Protein AF-A0A6B2XLE0-F1 (afdb_monomer)

pLDDT: mean 71.63, std 12.12, range [44.12, 91.0]

Solvent-accessible surface area (backbone atoms only — not comparable to full-atom values): 9356 Å² total; per-residue (Å²): 144,78,84,75,89,72,78,78,78,70,78,70,66,82,62,45,72,59,26,58,51,50,51,54,60,56,53,63,67,34,53,68,71,58,36,77,74,43,44,69,59,54,51,49,55,56,57,75,70,50,60,85,77,47,60,65,81,52,73,66,58,53,54,50,53,50,51,53,26,51,54,49,53,71,42,48,86,28,36,92,43,77,68,42,28,53,50,41,51,52,48,48,68,46,51,56,52,51,54,49,50,56,53,48,51,52,53,52,52,51,52,51,49,53,51,36,72,74,53,38,97,87,48,86,75,60,64,68,81,77,36,76,59,53,62,57,51,52,53,48,52,48,51,54,50,49,52,52,51,51,52,51,52,55,56,62,76,76,107

Foldseek 3Di:
DDDDPDPDPPPPDQDDPQALVQLVVLLVLADPLQCVVCVVVVSVVVVVPDDRPDNYDDPVRSVVSNVVRVVRVVQVVCHSDPVSVVVSVVVCLVVVVVVVVVVVVVVLVVQVVVVCVVQDPPDDDDSCVSDVCPVVVVVVVVVSVVVVVVVVVVVVVVD

Radius of gyration: 30.47 Å; Cα contacts (8 Å, |Δi|>4): 72; chains: 1; bounding box: 76×44×98 Å

Secondary structure (DSSP, 8-state):
-------------SS-HHHHHHHHHHHTTS-HHHHHHHHHHHHHHHHHTSPTT--S--HHHHHHHHHHHHHHHHHGGG-SSHHHHHHHHHHHHHHHHHHHHHHHHHHHHHHHHHHHHHH-TT----HHHH-TTHHHHHHHHHHHHHHHHHHHHHHHH--

Sequence (159 aa):
MTAADAPTSVAQPPVPPVLVRDYRRLLRLFPYTYRRAHEAEMLGHLLDGAQLGQSRPTRAERTDLVRAAAREWLLAPLGSTPRQRRAATGLLFVLLPAVLVVMAARVVAFAAAIVRAMLGPEGSAPLVATVPTALMWALWLAAVALTLVGARRVGLVVA

Structure (mmCIF, N/CA/C/O backbone):
data_AF-A0A6B2XLE0-F1
#
_entry.id   AF-A0A6B2XLE0-F1
#
loop_
_atom_site.group_PDB
_atom_site.id
_atom_site.type_symbol
_atom_site.label_atom_id
_atom_site.label_alt_id
_atom_site.label_comp_id
_atom_site.label_asym_id
_atom_site.label_entity_id
_atom_site.label_seq_id
_atom_site.pdbx_PDB_ins_code
_atom_site.Cartn_x
_atom_site.Cartn_y
_atom_site.Cartn_z
_atom_site.occupancy
_atom_site.B_iso_or_equiv
_atom_site.auth_seq_id
_atom_site.auth_comp_id
_atom_site.auth_asym_id
_atom_site.auth_atom_id
_atom_site.pdbx_PDB_model_num
ATOM 1 N N . MET A 1 1 ? -45.273 -1.461 59.059 1.00 45.69 1 MET A N 1
ATOM 2 C CA . MET A 1 1 ? -43.810 -1.604 58.908 1.00 45.69 1 MET A CA 1
ATOM 3 C C . MET A 1 1 ? -43.572 -2.906 58.157 1.00 45.69 1 MET A C 1
ATOM 5 O O . MET A 1 1 ? -43.413 -3.947 58.774 1.00 45.69 1 MET A O 1
ATOM 9 N N . THR A 1 2 ? -43.726 -2.876 56.834 1.00 50.94 2 THR A N 1
ATOM 10 C CA . THR A 1 2 ? -43.663 -4.058 55.961 1.00 50.94 2 THR A CA 1
ATOM 11 C C . THR A 1 2 ? -42.407 -3.983 55.114 1.00 50.94 2 THR A C 1
ATOM 13 O O . THR A 1 2 ? -42.039 -2.921 54.615 1.00 50.94 2 THR A O 1
ATOM 16 N N . ALA A 1 3 ? -41.717 -5.116 55.076 1.00 51.34 3 ALA A N 1
ATOM 17 C CA . ALA A 1 3 ? -40.360 -5.271 54.608 1.00 51.34 3 ALA A CA 1
ATOM 18 C C . ALA A 1 3 ? -40.196 -4.896 53.130 1.00 51.34 3 ALA A C 1
ATOM 20 O O . ALA A 1 3 ? -40.901 -5.409 52.269 1.00 51.34 3 ALA A O 1
ATOM 21 N N . ALA A 1 4 ? -39.223 -4.012 52.912 1.00 53.81 4 ALA A N 1
ATOM 22 C CA . ALA A 1 4 ? -38.224 -4.058 51.855 1.00 53.81 4 ALA A CA 1
ATOM 23 C C . ALA A 1 4 ? -38.693 -4.587 50.493 1.00 53.81 4 ALA A C 1
ATOM 25 O O . ALA A 1 4 ? -38.566 -5.767 50.170 1.00 53.81 4 ALA A O 1
ATOM 26 N N . ASP A 1 5 ? -39.119 -3.635 49.673 1.00 53.50 5 ASP A N 1
ATOM 27 C CA . ASP A 1 5 ? -38.990 -3.667 48.223 1.00 53.50 5 ASP A CA 1
ATOM 28 C C . ASP A 1 5 ? -37.503 -3.912 47.886 1.00 53.50 5 ASP A C 1
ATOM 30 O O . ASP A 1 5 ? -36.663 -3.012 47.968 1.00 53.50 5 ASP A O 1
ATOM 34 N N . ALA A 1 6 ? -37.129 -5.173 47.659 1.00 61.00 6 ALA A N 1
ATOM 35 C CA . ALA A 1 6 ? -35.783 -5.534 47.241 1.00 61.00 6 ALA A CA 1
ATOM 36 C C . ALA A 1 6 ? -35.645 -5.146 45.763 1.00 61.00 6 ALA A C 1
ATOM 38 O O . ALA A 1 6 ? -36.348 -5.727 44.932 1.00 61.00 6 ALA A O 1
ATOM 39 N N . PRO A 1 7 ? -34.768 -4.195 45.388 1.00 55.78 7 PRO A N 1
ATOM 40 C CA . PRO A 1 7 ? -34.578 -3.887 43.985 1.00 55.78 7 PRO A CA 1
ATOM 41 C C . PRO A 1 7 ? -34.021 -5.140 43.313 1.00 55.78 7 PRO A C 1
ATOM 43 O O . PRO A 1 7 ? -32.926 -5.604 43.639 1.00 55.78 7 PRO A O 1
ATOM 46 N N . THR A 1 8 ? -34.794 -5.704 42.386 1.00 54.75 8 THR A N 1
ATOM 47 C CA . THR A 1 8 ? -34.337 -6.724 41.446 1.00 54.75 8 THR A CA 1
ATOM 48 C C . THR A 1 8 ? -33.026 -6.237 40.849 1.00 54.75 8 THR A C 1
ATOM 50 O O . THR A 1 8 ? -33.018 -5.286 40.066 1.00 54.75 8 THR A O 1
ATOM 53 N N . SER A 1 9 ? -31.918 -6.853 41.266 1.00 53.28 9 SER A N 1
ATOM 54 C CA . SER A 1 9 ? -30.606 -6.677 40.658 1.00 53.28 9 SER A CA 1
ATOM 55 C C . SER A 1 9 ? -30.738 -7.140 39.215 1.00 53.28 9 SER A C 1
ATOM 57 O O . SER A 1 9 ? -30.645 -8.328 38.908 1.00 53.28 9 SER A O 1
ATOM 59 N N . VAL A 1 10 ? -31.089 -6.203 38.336 1.00 60.09 10 VAL A N 1
ATOM 60 C CA . VAL A 1 10 ? -31.093 -6.408 36.896 1.00 60.09 10 VAL A CA 1
ATOM 61 C C . VAL A 1 10 ? -29.639 -6.694 36.576 1.00 60.09 10 VAL A C 1
ATOM 63 O O . VAL A 1 10 ? -28.823 -5.773 36.617 1.00 60.09 10 VAL A O 1
ATOM 66 N N . ALA A 1 11 ? -29.304 -7.974 36.396 1.00 59.47 11 ALA A N 1
ATOM 67 C CA . ALA A 1 11 ? -27.951 -8.425 36.116 1.00 59.47 11 ALA A CA 1
ATOM 68 C C . ALA A 1 11 ? -27.395 -7.541 35.001 1.00 59.47 11 ALA A C 1
ATOM 70 O O . ALA A 1 11 ? -27.856 -7.614 33.858 1.00 59.47 11 ALA A O 1
ATOM 71 N N . GLN A 1 12 ? -26.491 -6.622 35.356 1.00 57.34 12 GLN A N 1
ATOM 72 C CA . GLN A 1 12 ? -25.933 -5.730 34.359 1.00 57.34 12 GLN A CA 1
ATOM 73 C C . GLN A 1 12 ? -25.227 -6.616 33.336 1.00 57.34 12 GLN A C 1
ATOM 75 O O . GLN A 1 12 ? -24.459 -7.498 33.736 1.00 57.34 12 GLN A O 1
ATOM 80 N N . PRO A 1 13 ? -25.505 -6.443 32.034 1.00 60.19 13 PRO A N 1
ATOM 81 C CA . PRO A 1 13 ? -24.794 -7.200 31.025 1.00 60.19 13 PRO A CA 1
ATOM 82 C C . PRO A 1 13 ? -23.287 -6.986 31.239 1.00 60.19 13 PRO A C 1
ATOM 84 O O . PRO A 1 13 ? -22.874 -5.851 31.492 1.00 60.19 13 PRO A O 1
ATOM 87 N N . PRO A 1 14 ? -22.463 -8.047 31.148 1.00 68.69 14 PRO A N 1
ATOM 88 C CA . PRO A 1 14 ? -21.036 -7.992 31.480 1.00 68.69 14 PRO A CA 1
ATOM 89 C C . PRO A 1 14 ? -20.268 -6.943 30.660 1.00 68.69 14 PRO A C 1
ATOM 91 O O . PRO A 1 14 ? -19.220 -6.470 31.091 1.00 68.69 14 PRO A O 1
ATOM 94 N N . VAL A 1 15 ? -20.821 -6.527 29.514 1.00 70.31 15 VAL A N 1
ATOM 95 C CA . VAL A 1 15 ? -20.312 -5.430 28.691 1.00 70.31 15 VAL A CA 1
ATOM 96 C C . VAL A 1 15 ? -21.421 -4.403 28.419 1.00 70.31 15 VAL A C 1
ATOM 98 O O . VAL A 1 15 ? -22.496 -4.773 27.933 1.00 70.31 15 VAL A O 1
ATOM 101 N N . PRO A 1 16 ? -21.170 -3.097 28.629 1.00 79.69 16 PRO A N 1
ATOM 102 C CA . PRO A 1 16 ? -22.120 -2.048 28.281 1.00 79.69 16 PRO A CA 1
ATOM 103 C C . PRO A 1 16 ? -22.420 -2.004 26.767 1.00 79.69 16 PRO A C 1
ATOM 105 O O . PRO A 1 16 ? -21.491 -1.966 25.954 1.00 79.69 16 PRO A O 1
ATOM 108 N N . PRO A 1 17 ? -23.694 -1.885 26.341 1.00 80.69 17 PRO A N 1
ATOM 109 C CA . PRO A 1 17 ? -24.065 -1.845 24.917 1.00 80.69 17 PRO A CA 1
ATOM 110 C C . PRO A 1 17 ? -23.477 -0.633 24.173 1.00 80.69 17 PRO A C 1
ATOM 112 O O . PRO A 1 17 ? -23.312 -0.651 22.950 1.00 80.69 17 PRO A O 1
ATOM 115 N N . VAL A 1 18 ? -23.134 0.423 24.914 1.00 84.75 18 VAL A N 1
ATOM 116 C CA . VAL A 1 18 ? -22.504 1.639 24.390 1.00 84.75 18 VAL A CA 1
ATOM 117 C C . VAL A 1 18 ? -21.081 1.357 23.892 1.00 84.75 18 VAL A C 1
ATOM 119 O O . VAL A 1 18 ? -20.712 1.829 22.818 1.00 84.75 18 VAL A O 1
ATOM 122 N N . LEU A 1 19 ? -20.323 0.514 24.603 1.00 86.81 19 LEU A N 1
ATOM 123 C CA . LEU A 1 19 ? -18.957 0.142 24.234 1.00 86.81 19 LEU A CA 1
ATOM 124 C C . LEU A 1 19 ? -18.936 -0.663 22.927 1.00 86.81 19 LEU A C 1
ATOM 126 O O . LEU A 1 19 ? -18.176 -0.352 22.011 1.00 86.81 19 LEU A O 1
ATOM 130 N N . VAL A 1 20 ? -19.842 -1.638 22.796 1.00 86.75 20 VAL A N 1
ATOM 131 C CA . VAL A 1 20 ? -20.008 -2.441 21.570 1.00 86.75 20 VAL A CA 1
ATOM 132 C C . VAL A 1 20 ? -20.319 -1.544 20.368 1.00 86.75 20 VAL A C 1
ATOM 134 O O . VAL A 1 20 ? -19.778 -1.736 19.276 1.00 86.75 20 VAL A O 1
ATOM 137 N N . ARG A 1 21 ? -21.188 -0.541 20.554 1.00 88.81 21 ARG A N 1
ATOM 138 C CA . ARG A 1 21 ? -21.539 0.420 19.500 1.00 88.81 21 ARG A CA 1
ATOM 139 C C . ARG A 1 21 ? -20.336 1.262 19.085 1.00 88.81 21 ARG A C 1
ATOM 141 O O . ARG A 1 21 ? -20.144 1.471 17.885 1.00 88.81 21 ARG A O 1
ATOM 148 N N . ASP A 1 22 ? -19.534 1.711 20.044 1.00 87.81 22 ASP A N 1
ATOM 149 C CA . ASP A 1 22 ? -18.326 2.491 19.783 1.00 87.81 22 ASP A CA 1
ATOM 150 C C . ASP A 1 22 ? -17.253 1.662 19.058 1.00 87.81 22 ASP A C 1
ATOM 152 O O . ASP A 1 22 ? -16.710 2.134 18.056 1.00 87.81 22 ASP A O 1
ATOM 156 N N . TYR A 1 23 ? -17.009 0.408 19.460 1.00 89.62 23 TYR A N 1
ATOM 157 C CA . TYR A 1 23 ? -16.101 -0.488 18.730 1.00 89.62 23 TYR A CA 1
ATOM 158 C C . TYR A 1 23 ? -16.591 -0.770 17.313 1.00 89.62 23 TYR A C 1
ATOM 160 O O . TYR A 1 23 ? -15.824 -0.623 16.364 1.00 89.62 23 TYR A O 1
ATOM 168 N N . ARG A 1 24 ? -17.883 -1.062 17.118 1.00 89.62 24 ARG A N 1
ATOM 169 C CA . ARG A 1 24 ? -18.459 -1.199 15.767 1.00 89.62 24 ARG A CA 1
ATOM 170 C C . ARG A 1 24 ? -18.287 0.072 14.940 1.00 89.62 24 ARG A C 1
ATOM 172 O O . ARG A 1 24 ? -18.032 -0.005 13.741 1.00 89.62 24 ARG A O 1
ATOM 179 N N . ARG A 1 25 ? -18.411 1.254 15.554 1.00 90.38 25 ARG A N 1
ATOM 180 C CA . ARG A 1 25 ? -18.186 2.535 14.870 1.00 90.38 25 ARG A CA 1
ATOM 181 C C . ARG A 1 25 ? -16.725 2.695 14.445 1.00 90.38 25 ARG A C 1
ATOM 183 O O . ARG A 1 25 ? -16.490 3.209 13.357 1.00 90.38 25 ARG A O 1
ATOM 190 N N . LEU A 1 26 ? -15.774 2.215 15.246 1.00 88.50 26 LEU A N 1
ATOM 191 C CA . LEU A 1 26 ? -14.351 2.189 14.895 1.00 88.50 26 LEU A CA 1
ATOM 192 C C . LEU A 1 26 ? -14.040 1.153 13.804 1.00 88.50 26 LEU A C 1
ATOM 194 O O . LEU A 1 26 ? -13.334 1.464 12.852 1.00 88.50 26 LEU A O 1
ATOM 198 N N . LEU A 1 27 ? -14.632 -0.041 13.854 1.00 90.62 27 LEU A N 1
ATOM 199 C CA . LEU A 1 27 ? -14.434 -1.077 12.831 1.00 90.62 27 LEU A CA 1
ATOM 200 C C . LEU A 1 27 ? -14.965 -0.666 11.446 1.00 90.62 27 LEU A C 1
ATOM 202 O O . LEU A 1 27 ? -14.511 -1.178 10.421 1.00 90.62 27 LEU A O 1
ATOM 206 N N . ARG A 1 28 ? -15.866 0.323 11.371 1.00 90.00 28 ARG A N 1
ATOM 207 C CA . ARG A 1 28 ? -16.284 0.928 10.092 1.00 90.00 28 ARG A CA 1
ATOM 208 C C . ARG A 1 28 ? -15.158 1.669 9.361 1.00 90.00 28 ARG A C 1
ATOM 210 O O . ARG A 1 28 ? -15.294 1.849 8.155 1.00 90.00 28 ARG A O 1
ATOM 217 N N . LEU A 1 29 ? -14.069 2.054 10.039 1.00 88.62 29 LEU A N 1
ATOM 218 C CA . LEU A 1 29 ? -12.882 2.638 9.394 1.00 88.62 29 LEU A CA 1
ATOM 219 C C . LEU A 1 29 ? -12.148 1.634 8.499 1.00 88.62 29 LEU A C 1
ATOM 221 O O . LEU A 1 29 ? -11.453 2.053 7.578 1.00 88.62 29 LEU A O 1
ATOM 225 N N . PHE A 1 30 ? -12.293 0.329 8.735 1.00 83.94 30 PHE A N 1
ATOM 226 C CA . PHE A 1 30 ? -11.631 -0.691 7.924 1.00 83.94 30 PHE A CA 1
ATOM 227 C C . PHE A 1 30 ? -12.274 -0.825 6.530 1.00 83.94 30 PHE A C 1
ATOM 229 O O . PHE A 1 30 ? -13.484 -0.601 6.382 1.00 83.94 30 PHE A O 1
ATOM 236 N N . PRO A 1 31 ? -11.507 -1.244 5.503 1.00 82.12 31 PRO A N 1
ATOM 237 C CA . PRO A 1 31 ? -12.043 -1.542 4.175 1.00 82.12 31 PRO A CA 1
ATOM 238 C C . PRO A 1 31 ? -13.198 -2.554 4.232 1.00 82.12 31 PRO A C 1
ATOM 240 O O . PRO A 1 31 ? -13.170 -3.494 5.028 1.00 82.12 31 PRO A O 1
ATOM 243 N N . TYR A 1 32 ? -14.208 -2.396 3.364 1.00 79.62 32 TYR A N 1
ATOM 244 C CA . TYR A 1 32 ? -15.421 -3.235 3.373 1.00 79.62 32 TYR A CA 1
ATOM 245 C C . TYR A 1 32 ? -15.108 -4.734 3.288 1.00 79.62 32 TYR A C 1
ATOM 247 O O . TYR A 1 32 ? -15.650 -5.518 4.064 1.00 79.62 32 TYR A O 1
ATOM 255 N N . THR A 1 33 ? -14.205 -5.123 2.385 1.00 76.62 33 THR A N 1
ATOM 256 C CA . THR A 1 33 ? -13.820 -6.526 2.171 1.00 76.62 33 THR A CA 1
ATOM 257 C C . THR A 1 33 ? -13.178 -7.142 3.410 1.00 76.62 33 THR A C 1
ATOM 259 O O . THR A 1 33 ? -13.495 -8.274 3.759 1.00 76.62 33 THR A O 1
ATOM 262 N N . TYR A 1 34 ? -12.314 -6.389 4.097 1.00 79.94 34 TYR A N 1
ATOM 263 C CA . TYR A 1 34 ? -11.644 -6.841 5.314 1.00 79.94 34 TYR A CA 1
ATOM 264 C C . TYR A 1 34 ? -12.632 -6.970 6.473 1.00 79.94 34 TYR A C 1
ATOM 266 O O . TYR A 1 34 ? -12.680 -8.002 7.144 1.00 79.94 34 TYR A O 1
ATOM 274 N N . ARG A 1 35 ? -13.482 -5.950 6.652 1.00 84.25 35 ARG A N 1
ATOM 275 C CA . ARG A 1 35 ? -14.529 -5.936 7.677 1.00 84.25 35 ARG A CA 1
ATOM 276 C C . ARG A 1 35 ? -15.481 -7.124 7.516 1.00 84.25 35 ARG A C 1
ATOM 278 O O . ARG A 1 35 ? -15.728 -7.832 8.478 1.00 84.25 35 ARG A O 1
ATOM 285 N N . ARG A 1 36 ? -15.953 -7.413 6.300 1.00 81.50 36 ARG A N 1
ATOM 286 C CA . ARG A 1 36 ? -16.910 -8.510 6.055 1.00 81.50 36 ARG A CA 1
ATOM 287 C C . ARG A 1 36 ? -16.363 -9.889 6.451 1.00 81.50 36 ARG A C 1
ATOM 289 O O . ARG A 1 36 ? -17.158 -10.772 6.750 1.00 81.50 36 ARG A O 1
ATOM 296 N N . ALA A 1 37 ? -15.042 -10.068 6.444 1.00 83.62 37 ALA A N 1
ATOM 297 C CA . ALA A 1 37 ? -14.388 -11.324 6.802 1.00 83.62 37 ALA A CA 1
ATOM 298 C C . ALA A 1 37 ? -13.995 -11.411 8.289 1.00 83.62 37 ALA A C 1
ATOM 300 O O . ALA A 1 37 ? -14.186 -12.462 8.887 1.00 83.62 37 ALA A O 1
ATOM 301 N N . HIS A 1 38 ? -13.492 -10.324 8.887 1.00 85.44 38 HIS A N 1
ATOM 302 C CA . HIS A 1 38 ? -12.851 -10.370 10.212 1.00 85.44 38 HIS A CA 1
ATOM 303 C C . HIS A 1 38 ? -13.564 -9.532 11.289 1.00 85.44 38 HIS A C 1
ATOM 305 O O . HIS A 1 38 ? -13.091 -9.464 12.418 1.00 85.44 38 HIS A O 1
ATOM 311 N N . GLU A 1 39 ? -14.687 -8.862 10.987 1.00 87.38 39 GLU A N 1
ATOM 312 C CA . GLU A 1 39 ? -15.379 -7.991 11.958 1.00 87.38 39 GLU A CA 1
ATOM 313 C C . GLU A 1 39 ? -15.796 -8.731 13.228 1.00 87.38 39 GLU A C 1
ATOM 315 O O . GLU A 1 39 ? -15.589 -8.208 14.319 1.00 87.38 39 GLU A O 1
ATOM 320 N N . ALA A 1 40 ? -16.365 -9.931 13.096 1.00 87.69 40 ALA A N 1
ATOM 321 C CA . ALA A 1 40 ? -16.829 -10.707 14.243 1.00 87.69 40 ALA A CA 1
ATOM 322 C C . ALA A 1 40 ? -15.668 -11.137 15.154 1.00 87.69 40 ALA A C 1
ATOM 324 O O . ALA A 1 40 ? -15.777 -11.028 16.371 1.00 87.69 40 ALA A O 1
ATOM 325 N N . GLU A 1 41 ? -14.549 -11.556 14.560 1.00 89.88 41 GLU A N 1
ATOM 326 C CA . GLU A 1 41 ? -13.338 -11.962 15.278 1.00 89.88 41 GLU A CA 1
ATOM 327 C C . GLU A 1 41 ? -12.672 -10.770 15.978 1.00 89.88 41 GLU A C 1
ATOM 329 O O . GLU A 1 41 ? -12.405 -10.824 17.176 1.00 89.88 41 GLU A O 1
ATOM 334 N N . MET A 1 42 ? -12.486 -9.652 15.265 1.00 90.75 42 MET A N 1
ATOM 335 C CA . MET A 1 42 ? -11.928 -8.426 15.845 1.00 90.75 42 MET A CA 1
ATOM 336 C C . MET A 1 42 ? -12.799 -7.886 16.977 1.00 90.75 42 MET A C 1
ATOM 338 O O . MET A 1 42 ? -12.279 -7.449 17.999 1.00 90.75 42 MET A O 1
ATOM 342 N N . LEU A 1 43 ? -14.125 -7.902 16.803 1.00 91.00 43 LEU A N 1
ATOM 343 C CA . LEU A 1 43 ? -15.046 -7.456 17.840 1.00 91.00 43 LEU A CA 1
ATOM 344 C C . LEU A 1 43 ? -14.999 -8.387 19.054 1.00 91.00 43 LEU A C 1
ATOM 346 O O . LEU A 1 43 ? -14.972 -7.879 20.166 1.00 91.00 43 LEU A O 1
ATOM 350 N N . GLY A 1 44 ? -14.947 -9.707 18.855 1.00 88.12 44 GLY A N 1
ATOM 351 C CA . GLY A 1 44 ? -14.773 -10.673 19.944 1.00 88.12 44 GLY A CA 1
ATOM 352 C C . GLY A 1 44 ? -13.508 -10.389 20.750 1.00 88.12 44 GLY A C 1
ATOM 353 O O . GLY A 1 44 ? -13.587 -10.161 21.950 1.00 88.12 44 GLY A O 1
ATOM 354 N N . HIS A 1 45 ? -12.368 -10.243 20.071 1.00 90.06 45 HIS A N 1
ATOM 355 C CA . HIS A 1 45 ? -11.090 -9.969 20.729 1.00 90.06 45 HIS A CA 1
ATOM 356 C C . HIS A 1 45 ? -11.071 -8.639 21.504 1.00 90.06 45 HIS A C 1
ATOM 358 O O . HIS A 1 45 ? -10.540 -8.566 22.610 1.00 90.06 45 HIS A O 1
ATOM 364 N N . LEU A 1 46 ? -11.681 -7.581 20.952 1.00 88.62 46 LEU A N 1
ATOM 365 C CA . LEU A 1 46 ? -11.806 -6.288 21.638 1.00 88.62 46 LEU A CA 1
ATOM 366 C C . LEU A 1 46 ? -12.701 -6.367 22.880 1.00 88.62 46 LEU A C 1
ATOM 368 O O . LEU A 1 46 ? -12.466 -5.646 23.845 1.00 88.62 46 LEU A O 1
ATOM 372 N N . LEU A 1 47 ? -13.735 -7.208 22.846 1.00 88.56 47 LEU A N 1
ATOM 373 C CA . LEU A 1 47 ? -14.648 -7.399 23.970 1.00 88.56 47 LEU A CA 1
ATOM 374 C C . LEU A 1 47 ? -14.045 -8.286 25.060 1.00 88.56 47 LEU A C 1
ATOM 376 O O . LEU A 1 47 ? -14.231 -7.980 26.233 1.00 88.56 47 LEU A O 1
ATOM 380 N N . ASP A 1 48 ? -13.276 -9.308 24.689 1.00 87.56 48 ASP A N 1
ATOM 381 C CA . ASP A 1 48 ? -12.558 -10.168 25.636 1.00 87.56 48 ASP A CA 1
ATOM 382 C C . ASP A 1 48 ? -11.462 -9.400 26.395 1.00 87.56 48 ASP A C 1
ATOM 384 O O . ASP A 1 48 ? -11.186 -9.686 27.559 1.00 87.56 48 ASP A O 1
ATOM 388 N N . GLY A 1 49 ? -10.846 -8.402 25.751 1.00 83.69 49 GLY A N 1
ATOM 389 C CA . GLY A 1 49 ? -9.847 -7.523 26.366 1.00 83.69 49 GLY A CA 1
ATOM 390 C C . GLY A 1 49 ? -10.418 -6.318 27.125 1.00 83.69 49 GLY A C 1
ATOM 391 O O . GLY A 1 49 ? -9.647 -5.565 27.724 1.00 83.69 49 GLY A O 1
ATOM 392 N N . ALA A 1 50 ? -11.737 -6.096 27.092 1.00 85.31 50 ALA A N 1
ATOM 393 C CA . ALA A 1 50 ? -12.360 -4.934 27.720 1.00 85.31 50 ALA A CA 1
ATOM 394 C C . ALA A 1 50 ? -12.400 -5.068 29.251 1.00 85.31 50 ALA A C 1
ATOM 396 O O . ALA A 1 50 ? -12.688 -6.130 29.803 1.00 85.31 50 ALA A O 1
ATOM 397 N N . GLN A 1 51 ? -12.157 -3.966 29.962 1.00 78.94 51 GLN A N 1
ATOM 398 C CA . GLN A 1 51 ? -12.234 -3.958 31.425 1.00 78.94 51 GLN A CA 1
ATOM 399 C C . GLN A 1 51 ? -13.697 -4.019 31.899 1.00 78.94 51 GLN A C 1
ATOM 401 O O . GLN A 1 51 ? -14.577 -3.364 31.333 1.00 78.94 51 GLN A O 1
ATOM 406 N N . LEU A 1 52 ? -13.960 -4.759 32.983 1.00 71.62 52 LEU A N 1
ATOM 407 C CA . LEU A 1 52 ? -15.278 -4.822 33.629 1.00 71.62 52 LEU A CA 1
ATOM 408 C C . LEU A 1 52 ? -15.761 -3.406 33.996 1.00 71.62 52 LEU A C 1
ATOM 410 O O . LEU A 1 52 ? -15.114 -2.699 34.766 1.00 71.62 52 LEU A O 1
ATOM 414 N N . GLY A 1 53 ? -16.894 -2.982 33.424 1.00 72.38 53 GLY A N 1
ATOM 415 C CA . GLY A 1 53 ? -17.469 -1.643 33.626 1.00 72.38 53 GLY A CA 1
ATOM 416 C C . GLY A 1 53 ? -16.990 -0.561 32.646 1.00 72.38 53 GLY A C 1
ATOM 417 O O . GLY A 1 53 ? -17.411 0.595 32.746 1.00 72.38 53 GLY A O 1
ATOM 418 N N . GLN A 1 54 ? -16.152 -0.903 31.665 1.00 80.81 54 GLN A N 1
ATOM 419 C CA . GLN A 1 54 ? -15.706 0.035 30.638 1.00 80.81 54 GLN A CA 1
ATOM 420 C C . GLN A 1 54 ? -16.876 0.465 29.742 1.00 80.81 54 GLN A C 1
ATOM 422 O O . GLN A 1 54 ? -17.480 -0.329 29.028 1.00 80.81 54 GLN A O 1
ATOM 427 N N . SER A 1 55 ? -17.194 1.759 29.748 1.00 77.81 55 SER A N 1
ATOM 428 C CA . SER A 1 55 ? -18.285 2.322 28.938 1.00 77.81 55 SER A CA 1
ATOM 429 C C . SER A 1 55 ? -17.815 2.950 27.625 1.00 77.81 55 SER A C 1
ATOM 431 O O . SER A 1 55 ? -18.638 3.211 26.747 1.00 77.81 55 SER A O 1
ATOM 433 N N . ARG A 1 56 ? -16.505 3.207 27.479 1.00 79.25 56 ARG A N 1
ATOM 434 C CA . ARG A 1 56 ? -15.895 3.828 26.293 1.00 79.25 56 ARG A CA 1
ATOM 435 C C . ARG A 1 56 ? -14.531 3.205 25.958 1.00 79.25 56 ARG A C 1
ATOM 437 O O . ARG A 1 56 ? -13.773 2.908 26.882 1.00 79.25 56 ARG A O 1
ATOM 444 N N . PRO A 1 57 ? -14.164 3.100 24.664 1.00 82.19 57 PRO A N 1
ATOM 445 C CA . PRO A 1 57 ? -12.839 2.636 24.253 1.00 82.19 57 PRO A CA 1
ATOM 446 C C . PRO A 1 57 ? -11.743 3.564 24.770 1.00 82.19 57 PRO A C 1
ATOM 448 O O . PRO A 1 57 ? -11.908 4.794 24.694 1.00 82.19 57 PRO A O 1
ATOM 451 N N . THR A 1 58 ? -10.624 3.002 25.227 1.00 85.44 58 THR A N 1
ATOM 452 C CA . THR A 1 58 ? -9.480 3.801 25.689 1.00 85.44 58 THR A CA 1
ATOM 453 C C . THR A 1 58 ? -8.839 4.572 24.530 1.00 85.44 58 THR A C 1
ATOM 455 O O . THR A 1 58 ? -9.017 4.256 23.350 1.00 85.44 58 THR A O 1
ATOM 458 N N . ARG A 1 59 ? -8.084 5.638 24.833 1.00 85.81 59 ARG A N 1
ATOM 459 C CA . ARG A 1 59 ? -7.380 6.407 23.787 1.00 85.81 59 ARG A CA 1
ATOM 460 C C . ARG A 1 59 ? -6.355 5.546 23.042 1.00 85.81 59 ARG A C 1
ATOM 462 O O . ARG A 1 59 ? -6.242 5.695 21.830 1.00 85.81 59 ARG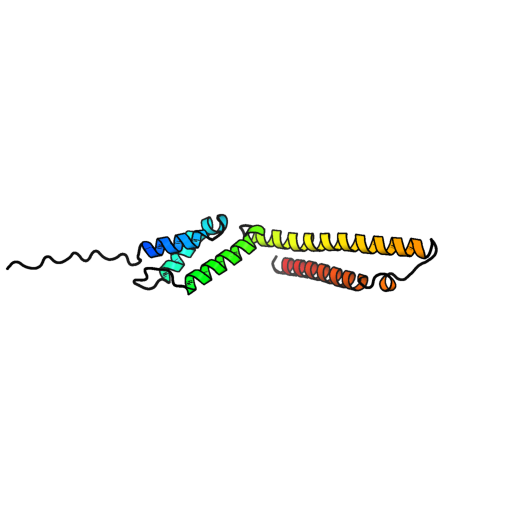 A O 1
ATOM 469 N N . ALA A 1 60 ? -5.678 4.642 23.751 1.00 82.88 60 ALA A N 1
ATOM 470 C CA . ALA A 1 60 ? -4.706 3.716 23.178 1.00 82.88 60 ALA A CA 1
ATOM 471 C C . ALA A 1 60 ? -5.360 2.772 22.156 1.00 8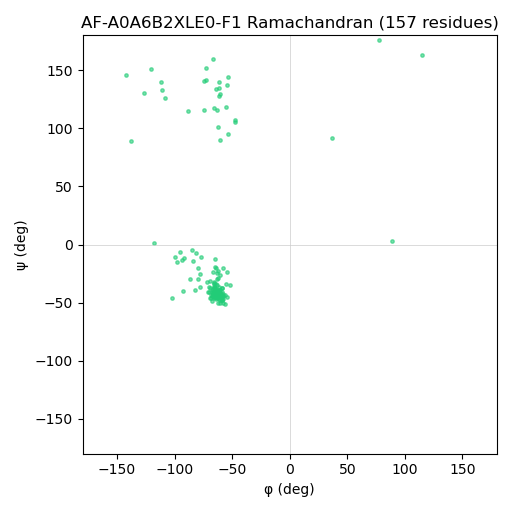2.88 60 ALA A C 1
ATOM 473 O O . ALA A 1 60 ? -4.924 2.734 21.006 1.00 82.88 60 ALA A O 1
ATOM 474 N N . GLU A 1 61 ? -6.470 2.122 22.525 1.00 85.38 61 GLU A N 1
ATOM 475 C CA . GLU A 1 61 ? -7.247 1.257 21.621 1.00 85.38 61 GLU A CA 1
ATOM 476 C C . GLU A 1 61 ? -7.700 2.001 20.364 1.00 85.38 61 GLU A C 1
ATOM 478 O O . GLU A 1 61 ? -7.577 1.496 19.251 1.00 85.38 61 GLU A O 1
ATOM 483 N N . ARG A 1 62 ? -8.193 3.238 20.514 1.00 86.38 62 ARG A N 1
ATOM 484 C CA . ARG A 1 62 ? -8.615 4.054 19.366 1.00 86.38 62 ARG A CA 1
ATOM 485 C C . ARG A 1 62 ? -7.454 4.319 18.416 1.00 86.38 62 ARG A C 1
ATOM 487 O O . ARG A 1 62 ? -7.620 4.172 17.209 1.00 86.38 62 ARG A O 1
ATOM 494 N N . THR A 1 63 ? -6.297 4.728 18.939 1.00 85.19 63 THR A N 1
ATOM 495 C CA . THR A 1 63 ? -5.124 5.011 18.100 1.00 85.19 63 THR A CA 1
ATOM 496 C C . THR A 1 63 ? -4.584 3.762 17.421 1.00 85.19 63 THR A C 1
ATOM 498 O O . THR A 1 63 ? -4.171 3.838 16.265 1.00 85.19 63 THR A O 1
ATOM 501 N N . ASP A 1 64 ? -4.626 2.621 18.105 1.00 87.75 64 ASP A N 1
ATOM 502 C CA . ASP A 1 64 ? -4.177 1.352 17.549 1.00 87.75 64 ASP A CA 1
ATOM 503 C C . ASP A 1 64 ? -5.109 0.871 16.429 1.00 87.75 64 ASP A C 1
ATOM 505 O O . ASP A 1 64 ? -4.651 0.609 15.318 1.00 87.75 64 ASP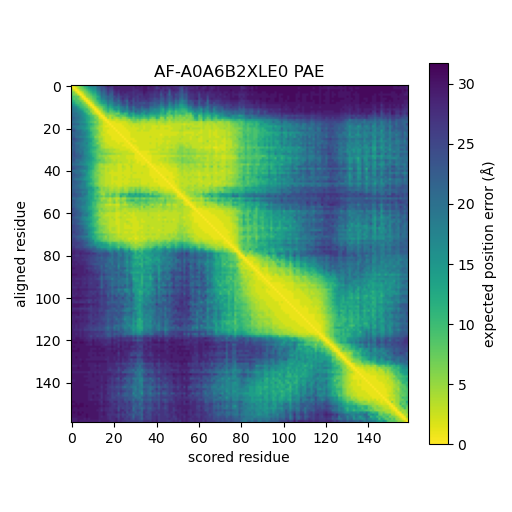 A O 1
ATOM 509 N N . LEU A 1 65 ? -6.429 0.919 16.645 1.00 87.56 65 LEU A N 1
ATOM 510 C CA . LEU A 1 65 ? -7.427 0.584 15.623 1.00 87.56 65 LEU A CA 1
ATOM 511 C C . LEU A 1 65 ? -7.358 1.509 14.405 1.00 87.56 65 LEU A C 1
ATOM 513 O O . LEU A 1 65 ? -7.471 1.043 13.273 1.00 87.56 65 LEU A O 1
ATOM 517 N N . VAL A 1 66 ? -7.139 2.812 14.606 1.00 84.31 66 VAL A N 1
ATOM 518 C CA . VAL A 1 66 ? -6.959 3.760 13.494 1.00 84.31 66 VAL A CA 1
ATOM 519 C C . VAL A 1 66 ? -5.672 3.461 12.726 1.00 84.31 66 VAL A C 1
ATOM 521 O O . VAL A 1 66 ? -5.682 3.467 11.497 1.00 84.31 66 VAL A O 1
ATOM 524 N N . ARG A 1 67 ? -4.569 3.154 13.419 1.00 78.19 67 ARG A N 1
ATOM 525 C CA . ARG A 1 67 ? -3.299 2.775 12.783 1.00 78.19 67 ARG A CA 1
ATOM 526 C C . ARG A 1 67 ? -3.427 1.461 12.010 1.00 78.19 67 ARG A C 1
ATOM 528 O O . ARG A 1 67 ? -2.914 1.366 10.895 1.00 78.19 67 ARG A O 1
ATOM 535 N N . ALA A 1 68 ? -4.111 0.471 12.574 1.00 81.06 68 ALA A N 1
ATOM 536 C CA . ALA A 1 68 ? -4.391 -0.802 11.923 1.00 81.06 68 ALA A CA 1
ATOM 537 C C . ALA A 1 68 ? -5.269 -0.605 10.677 1.00 81.06 68 ALA A C 1
ATOM 539 O O . ALA A 1 68 ? -4.922 -1.097 9.604 1.00 81.06 68 ALA A O 1
ATOM 540 N N . ALA A 1 69 ? -6.332 0.199 10.778 1.00 82.94 69 ALA A N 1
ATOM 541 C CA . ALA A 1 69 ? -7.178 0.548 9.640 1.00 82.94 69 ALA A CA 1
ATOM 542 C C . ALA A 1 69 ? -6.387 1.282 8.547 1.00 82.94 69 ALA A C 1
ATOM 544 O O . ALA A 1 69 ? -6.513 0.941 7.374 1.00 82.94 69 ALA A O 1
ATOM 545 N N . ALA A 1 70 ? -5.533 2.244 8.911 1.00 76.50 70 ALA A N 1
ATOM 546 C CA . ALA A 1 70 ? -4.687 2.969 7.964 1.00 76.50 70 ALA A CA 1
ATOM 547 C C . ALA A 1 70 ? -3.706 2.037 7.233 1.00 76.50 70 ALA A C 1
ATOM 549 O O . ALA A 1 70 ? -3.568 2.119 6.014 1.00 76.50 70 ALA A O 1
ATOM 550 N N . ARG A 1 71 ? -3.066 1.107 7.954 1.00 77.94 71 ARG A N 1
ATOM 551 C CA . ARG A 1 71 ? -2.203 0.077 7.355 1.00 77.94 71 ARG A CA 1
ATOM 552 C C . ARG A 1 71 ? -2.981 -0.793 6.372 1.00 77.94 71 ARG A C 1
ATOM 554 O O . ARG A 1 71 ? -2.489 -1.077 5.286 1.00 77.94 71 ARG A O 1
ATOM 561 N N . GLU A 1 72 ? -4.196 -1.184 6.730 1.00 77.88 72 GLU A N 1
ATOM 562 C CA . GLU A 1 72 ? -5.022 -2.031 5.878 1.00 77.88 72 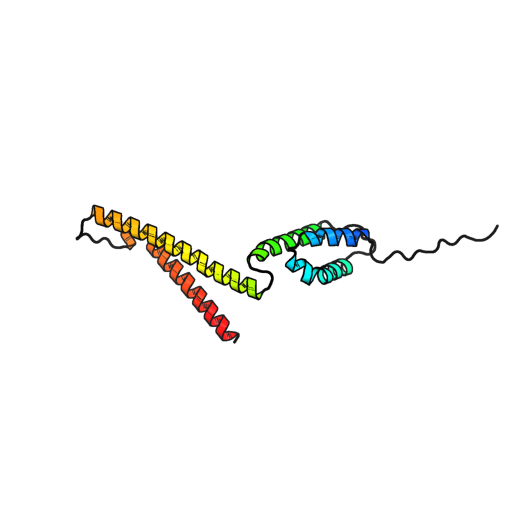GLU A CA 1
ATOM 563 C C . GLU A 1 72 ? -5.549 -1.279 4.647 1.00 77.88 72 GLU A C 1
ATOM 565 O O . GLU A 1 72 ? -5.624 -1.852 3.564 1.00 77.88 72 GLU A O 1
ATOM 570 N N . TRP A 1 73 ? -5.805 0.028 4.762 1.00 72.88 73 TRP A N 1
ATOM 571 C CA . TRP A 1 73 ? -6.079 0.910 3.624 1.00 72.88 73 TRP A CA 1
ATOM 572 C C . TRP A 1 73 ? -4.884 1.073 2.686 1.00 72.88 73 TRP A C 1
ATOM 574 O O . TRP A 1 73 ? -5.085 1.093 1.477 1.00 72.88 73 TRP A O 1
ATOM 584 N N . LEU A 1 74 ? -3.651 1.132 3.199 1.00 71.25 74 LEU A N 1
ATOM 585 C CA . LEU A 1 74 ? -2.446 1.128 2.356 1.00 71.25 74 LEU A CA 1
ATOM 586 C C . LEU A 1 74 ? -2.302 -0.179 1.564 1.00 71.25 74 LEU A C 1
ATOM 588 O O . LEU A 1 74 ? -1.753 -0.183 0.465 1.00 71.25 74 LEU A O 1
ATOM 592 N N . LEU A 1 75 ? -2.806 -1.288 2.110 1.00 68.50 75 LEU A N 1
ATOM 593 C CA . LEU A 1 75 ? -2.751 -2.605 1.479 1.00 68.50 75 LEU A CA 1
ATOM 594 C C . LEU A 1 75 ? -4.007 -2.942 0.658 1.00 68.50 75 LEU A C 1
ATOM 596 O O . LEU A 1 75 ? -3.980 -3.884 -0.132 1.00 68.50 75 LEU A O 1
ATOM 600 N N . ALA A 1 76 ? -5.094 -2.179 0.798 1.00 68.38 76 ALA A N 1
ATOM 601 C CA . ALA A 1 76 ? -6.334 -2.375 0.050 1.00 68.38 76 ALA A CA 1
ATOM 602 C C . ALA A 1 76 ? -6.153 -2.300 -1.484 1.00 68.38 76 ALA A C 1
ATOM 604 O O . ALA A 1 76 ? -6.711 -3.165 -2.164 1.00 68.38 76 ALA A O 1
ATOM 605 N N . PRO A 1 77 ? -5.340 -1.380 -2.054 1.00 63.09 77 PRO A N 1
ATOM 606 C CA . PRO A 1 77 ? -5.052 -1.343 -3.491 1.00 63.09 77 PRO A CA 1
ATOM 607 C C . PRO A 1 77 ? -4.316 -2.587 -3.994 1.00 63.09 77 PRO A C 1
ATOM 609 O O . PRO A 1 77 ? -4.407 -2.929 -5.168 1.00 63.09 77 PRO A O 1
ATOM 612 N N . LEU A 1 78 ? -3.593 -3.277 -3.107 1.00 59.28 78 LEU A N 1
ATOM 613 C CA . LEU A 1 78 ? -2.869 -4.502 -3.434 1.00 59.28 78 LEU A CA 1
ATOM 614 C C . LEU A 1 78 ? -3.801 -5.729 -3.433 1.00 59.28 78 LEU A C 1
ATOM 616 O O . LEU A 1 78 ? -3.399 -6.804 -3.856 1.00 59.28 78 LEU A O 1
ATOM 620 N N . GLY A 1 79 ? -5.055 -5.589 -3.003 1.00 57.12 79 GLY A N 1
ATOM 621 C CA . GLY A 1 79 ? -6.069 -6.640 -3.058 1.00 57.12 79 GLY A CA 1
ATOM 622 C C . GLY A 1 79 ? -6.532 -7.126 -1.685 1.00 57.12 79 GLY A C 1
ATOM 623 O O . GLY A 1 79 ? -5.906 -6.897 -0.645 1.00 57.12 79 GLY A O 1
ATOM 624 N N . SER A 1 80 ? -7.678 -7.808 -1.691 1.00 58.28 80 SER A N 1
ATOM 625 C CA . SER A 1 80 ? -8.406 -8.232 -0.486 1.00 58.28 80 SER A CA 1
ATOM 626 C C . SER A 1 80 ? -7.891 -9.540 0.117 1.00 58.28 80 SER A C 1
ATOM 628 O O . SER A 1 80 ? -8.222 -9.860 1.255 1.00 58.28 80 SER A O 1
ATOM 630 N N . THR A 1 81 ? -7.071 -10.290 -0.622 1.00 61.41 81 THR A N 1
ATOM 631 C CA . THR A 1 81 ? -6.481 -11.559 -0.178 1.00 61.41 81 THR A CA 1
ATOM 632 C C . THR A 1 81 ? -4.951 -11.515 -0.188 1.00 61.41 81 THR A C 1
ATOM 634 O O . THR A 1 81 ? -4.361 -10.853 -1.045 1.00 61.41 81 THR A O 1
ATOM 637 N N . PRO A 1 82 ? -4.271 -12.281 0.692 1.00 57.62 82 PRO A N 1
ATOM 638 C CA . PRO A 1 82 ? -2.805 -12.336 0.752 1.00 57.62 82 PRO A CA 1
ATOM 639 C C . PRO A 1 82 ? -2.146 -12.703 -0.587 1.00 57.62 82 PRO A C 1
ATOM 641 O O . PRO A 1 82 ? -1.078 -12.193 -0.927 1.00 57.62 82 PRO A O 1
ATOM 644 N N . ARG A 1 83 ? -2.804 -13.563 -1.379 1.00 57.25 83 ARG A N 1
ATOM 645 C CA . ARG A 1 83 ? -2.351 -13.955 -2.725 1.00 57.25 83 ARG A CA 1
ATOM 646 C C . ARG A 1 83 ? -2.439 -12.802 -3.722 1.00 57.25 83 ARG A C 1
ATOM 648 O O . ARG A 1 83 ? -1.495 -12.577 -4.472 1.00 57.25 83 ARG A O 1
ATOM 655 N N . GLN A 1 84 ? -3.537 -12.052 -3.689 1.00 57.72 84 GLN A N 1
ATOM 656 C CA . GLN A 1 84 ? -3.748 -10.895 -4.554 1.00 57.72 84 GLN A CA 1
ATOM 657 C C . GLN A 1 84 ? -2.757 -9.776 -4.209 1.00 57.72 84 GLN A C 1
ATOM 659 O O . GLN A 1 84 ? -2.152 -9.219 -5.117 1.00 57.72 84 GLN A O 1
ATOM 664 N N . ARG A 1 85 ? -2.459 -9.585 -2.912 1.00 62.81 85 ARG A N 1
ATOM 665 C CA . ARG A 1 85 ? -1.397 -8.684 -2.428 1.00 62.81 85 ARG A CA 1
ATOM 666 C C . ARG A 1 85 ? -0.028 -9.047 -2.966 1.00 62.81 85 ARG A C 1
ATOM 668 O O . ARG A 1 85 ? 0.661 -8.181 -3.488 1.00 62.81 85 ARG A O 1
ATOM 675 N N . ARG A 1 86 ? 0.366 -10.323 -2.901 1.00 62.09 86 ARG A N 1
ATOM 676 C CA . ARG A 1 86 ? 1.632 -10.774 -3.504 1.00 62.09 86 ARG A CA 1
ATOM 677 C C . ARG A 1 86 ? 1.671 -10.540 -5.013 1.00 62.09 86 ARG A C 1
ATOM 679 O O . ARG A 1 86 ? 2.698 -10.092 -5.511 1.00 62.09 86 ARG A O 1
ATOM 686 N N . ALA A 1 87 ? 0.575 -10.809 -5.720 1.00 60.25 87 ALA A N 1
ATOM 687 C CA . ALA A 1 87 ? 0.495 -10.605 -7.163 1.00 60.25 87 ALA A CA 1
ATOM 688 C C . ALA A 1 87 ? 0.558 -9.117 -7.547 1.00 60.25 87 ALA A C 1
ATOM 690 O O . ALA A 1 87 ? 1.320 -8.758 -8.437 1.00 60.25 87 ALA A O 1
ATOM 691 N N . ALA A 1 88 ? -0.173 -8.245 -6.849 1.00 59.34 88 ALA A N 1
ATOM 692 C CA . ALA A 1 88 ? -0.176 -6.804 -7.085 1.00 59.34 88 ALA A CA 1
ATOM 693 C C . ALA A 1 88 ? 1.165 -6.157 -6.721 1.00 59.34 88 ALA A C 1
ATOM 695 O O . ALA A 1 88 ? 1.673 -5.337 -7.478 1.00 59.34 88 ALA A O 1
ATOM 696 N N . THR A 1 89 ? 1.785 -6.573 -5.612 1.00 64.94 89 THR A N 1
ATOM 697 C CA . THR A 1 89 ? 3.143 -6.149 -5.248 1.00 64.94 89 THR A CA 1
ATOM 698 C C . THR A 1 89 ? 4.148 -6.616 -6.295 1.00 64.94 89 THR A C 1
ATOM 700 O O . THR A 1 89 ? 4.960 -5.817 -6.745 1.00 64.94 89 THR A O 1
ATOM 703 N N . GLY A 1 90 ? 4.069 -7.875 -6.742 1.00 66.94 90 GLY A N 1
ATOM 704 C CA . GLY A 1 90 ? 4.915 -8.393 -7.819 1.00 66.94 90 GLY A CA 1
ATOM 705 C C . GLY A 1 90 ? 4.741 -7.616 -9.125 1.00 66.94 90 GLY A C 1
ATOM 706 O O . GLY A 1 90 ? 5.724 -7.232 -9.748 1.00 66.94 90 GLY A O 1
ATOM 707 N N . LEU A 1 91 ? 3.498 -7.311 -9.498 1.00 62.81 91 LEU A N 1
ATOM 708 C CA . LEU A 1 91 ? 3.180 -6.508 -10.672 1.00 62.81 91 LEU A CA 1
ATOM 709 C C . LEU A 1 91 ? 3.731 -5.081 -10.541 1.00 62.81 91 LEU A C 1
ATOM 711 O O . LEU A 1 91 ? 4.348 -4.594 -11.480 1.00 62.81 91 LEU A O 1
ATOM 715 N N . LEU A 1 92 ? 3.589 -4.437 -9.379 1.00 67.00 92 LEU A N 1
ATOM 716 C CA . LEU A 1 92 ? 4.146 -3.110 -9.102 1.00 67.00 92 LEU A CA 1
ATOM 717 C C . LEU A 1 92 ? 5.680 -3.115 -9.176 1.00 67.00 92 LEU A C 1
ATOM 719 O O . LEU A 1 92 ? 6.268 -2.225 -9.787 1.00 67.00 92 LEU A O 1
ATOM 723 N N . PHE A 1 93 ? 6.318 -4.154 -8.630 1.00 71.44 93 PHE A N 1
ATOM 724 C CA . PHE A 1 93 ? 7.761 -4.386 -8.730 1.00 71.44 93 PHE A CA 1
ATOM 725 C C . PHE A 1 93 ? 8.246 -4.658 -10.154 1.00 71.44 93 PHE A C 1
ATOM 727 O O . PHE A 1 93 ? 9.449 -4.624 -10.364 1.00 71.44 93 PHE A O 1
ATOM 734 N N . VAL A 1 94 ? 7.369 -4.922 -11.125 1.00 70.81 94 VAL A N 1
ATOM 735 C CA . VAL A 1 94 ? 7.737 -5.065 -12.544 1.00 70.81 94 VAL A CA 1
ATOM 736 C C . VAL A 1 94 ? 7.382 -3.802 -13.328 1.00 70.81 94 VAL A C 1
ATOM 738 O O . VAL A 1 94 ? 8.203 -3.293 -14.087 1.00 70.81 94 VAL A O 1
ATOM 741 N N . LEU A 1 95 ? 6.181 -3.259 -13.124 1.00 66.56 95 LEU A N 1
ATOM 742 C CA . LEU A 1 95 ? 5.679 -2.083 -13.836 1.00 66.56 95 LEU A CA 1
ATOM 743 C C . LEU A 1 95 ? 6.473 -0.824 -13.501 1.00 66.56 95 LEU A C 1
ATOM 745 O O . LEU A 1 95 ? 6.858 -0.093 -14.409 1.00 66.56 95 LEU A O 1
ATOM 749 N N . LEU A 1 96 ? 6.749 -0.582 -12.218 1.00 69.06 96 LEU A N 1
ATOM 750 C CA . LEU A 1 96 ? 7.496 0.596 -11.785 1.00 69.06 96 LEU A CA 1
ATOM 751 C C . LEU A 1 96 ? 8.906 0.630 -12.404 1.00 69.06 96 LEU A C 1
ATOM 753 O O . LEU A 1 96 ? 9.251 1.636 -13.029 1.00 69.06 96 LEU A O 1
ATOM 757 N N . PRO A 1 97 ? 9.711 -0.451 -12.330 1.00 70.69 97 PRO A N 1
ATOM 758 C CA . PRO A 1 97 ? 10.984 -0.472 -13.023 1.00 70.69 97 PRO A CA 1
ATOM 759 C C . PRO A 1 97 ? 10.851 -0.424 -14.547 1.00 70.69 97 PRO A C 1
ATOM 761 O O . PRO A 1 97 ? 11.625 0.284 -15.183 1.00 70.69 97 PRO A O 1
ATOM 764 N N . ALA A 1 98 ? 9.873 -1.101 -15.153 1.00 70.25 98 ALA A N 1
ATOM 765 C CA . ALA A 1 98 ? 9.680 -1.031 -16.602 1.00 70.25 98 ALA A CA 1
ATOM 766 C C . ALA A 1 98 ? 9.445 0.413 -17.083 1.00 70.25 98 ALA A C 1
ATOM 768 O O . ALA A 1 98 ? 10.071 0.854 -18.047 1.00 70.25 98 ALA A O 1
ATOM 769 N N . VAL A 1 99 ? 8.611 1.181 -16.373 1.00 69.38 99 VAL A N 1
ATOM 770 C CA . VAL A 1 99 ? 8.377 2.606 -16.662 1.00 69.38 99 VAL A CA 1
ATOM 771 C C . VAL A 1 99 ? 9.669 3.418 -16.530 1.00 69.38 99 VAL A C 1
ATOM 773 O O . VAL A 1 99 ? 9.972 4.234 -17.402 1.00 69.38 99 VAL A O 1
ATOM 776 N N . LEU A 1 100 ? 10.465 3.169 -15.485 1.00 73.88 100 LEU A N 1
ATOM 777 C CA . LEU A 1 100 ? 11.749 3.847 -15.289 1.00 73.88 100 LEU A CA 1
ATOM 778 C C . LEU A 1 100 ? 12.748 3.529 -16.410 1.00 73.88 100 LEU A C 1
ATOM 780 O O . LEU A 1 100 ? 13.385 4.449 -16.914 1.00 73.88 100 LEU A O 1
ATOM 784 N N . VAL A 1 101 ? 12.839 2.271 -16.853 1.00 75.00 101 VAL A N 1
ATOM 785 C CA . VAL A 1 101 ? 13.701 1.856 -17.977 1.00 75.00 101 VAL A CA 1
ATOM 786 C C . VAL A 1 101 ? 13.288 2.541 -19.274 1.00 75.00 101 VAL A C 1
ATOM 788 O O . VAL A 1 101 ? 14.146 3.040 -20.001 1.00 75.00 101 VAL A O 1
ATOM 791 N N . VAL A 1 102 ? 11.986 2.607 -19.566 1.00 71.19 102 VAL A N 1
ATOM 792 C CA . VAL A 1 102 ? 11.485 3.296 -20.765 1.00 71.19 102 VAL A CA 1
ATOM 793 C C . VAL A 1 102 ? 11.875 4.773 -20.736 1.00 71.19 102 VAL A C 1
ATOM 795 O O . VAL A 1 102 ? 12.328 5.314 -21.748 1.00 71.19 102 VAL A O 1
ATOM 798 N N . MET A 1 103 ? 11.752 5.424 -19.578 1.00 70.38 103 MET A N 1
ATOM 799 C CA . MET A 1 103 ? 12.122 6.830 -19.450 1.00 70.38 103 MET A CA 1
ATOM 800 C C . MET A 1 103 ? 13.640 7.044 -19.524 1.00 70.38 103 MET A C 1
ATOM 802 O O . MET A 1 103 ? 14.099 7.985 -20.169 1.00 70.38 103 MET A O 1
ATOM 806 N N . ALA A 1 104 ? 14.431 6.128 -18.964 1.00 70.31 104 ALA A N 1
ATOM 807 C CA . ALA A 1 104 ? 15.886 6.111 -19.102 1.00 70.31 104 ALA A CA 1
ATOM 808 C C . ALA A 1 104 ? 16.324 6.026 -20.562 1.00 70.31 104 ALA A C 1
ATOM 810 O O . ALA A 1 104 ? 17.136 6.824 -21.025 1.00 70.31 104 ALA A O 1
ATOM 811 N N . ALA A 1 105 ? 15.758 5.064 -21.294 1.00 73.81 105 ALA A N 1
ATOM 812 C CA . ALA A 1 105 ? 16.088 4.811 -22.686 1.00 73.81 105 ALA A CA 1
ATOM 813 C C . ALA A 1 105 ? 15.787 6.038 -23.552 1.00 73.81 105 ALA A C 1
ATOM 815 O O . ALA A 1 105 ? 16.591 6.388 -24.413 1.00 73.81 105 ALA A O 1
ATOM 816 N N . ARG A 1 106 ? 14.677 6.742 -23.278 1.00 74.44 106 ARG A N 1
ATOM 817 C CA . ARG A 1 106 ? 14.336 8.018 -23.930 1.00 74.44 106 ARG A CA 1
ATOM 818 C C . ARG A 1 106 ? 15.415 9.079 -23.706 1.00 74.44 106 ARG A C 1
ATOM 820 O O . ARG A 1 106 ? 15.839 9.712 -24.669 1.00 74.44 106 ARG A O 1
ATOM 827 N N . VAL A 1 107 ? 15.879 9.252 -22.467 1.00 75.19 107 VAL A N 1
ATOM 828 C CA . VAL A 1 107 ? 16.927 10.232 -22.122 1.00 75.19 107 VAL A CA 1
ATOM 829 C C . VAL A 1 107 ? 18.259 9.875 -22.785 1.00 75.19 107 VAL A C 1
ATOM 831 O O . VAL A 1 107 ? 18.900 10.741 -23.376 1.00 75.19 107 VAL A O 1
ATOM 834 N N . VAL A 1 108 ? 18.656 8.600 -22.742 1.00 72.31 108 VAL A N 1
ATOM 835 C CA . VAL A 1 108 ? 19.898 8.119 -23.370 1.00 72.31 108 VAL A CA 1
ATOM 836 C C . VAL A 1 108 ? 19.849 8.293 -24.888 1.00 72.31 108 VAL A C 1
ATOM 838 O O . VAL A 1 108 ? 20.806 8.793 -25.475 1.00 72.31 108 VAL A O 1
ATOM 841 N N . ALA A 1 109 ? 18.732 7.935 -25.528 1.00 75.88 109 ALA A N 1
ATOM 842 C CA . ALA A 1 109 ? 18.552 8.099 -26.969 1.00 75.88 109 ALA A CA 1
ATOM 843 C C . ALA A 1 109 ? 18.621 9.574 -27.389 1.00 75.88 109 ALA A C 1
ATOM 845 O O . ALA A 1 109 ? 19.268 9.900 -28.384 1.00 75.88 109 ALA A O 1
ATOM 846 N N . PHE A 1 110 ? 18.006 10.467 -26.609 1.00 76.12 110 PHE A N 1
ATOM 847 C CA . PHE A 1 110 ? 18.052 11.907 -26.854 1.00 76.12 110 PHE A CA 1
ATOM 848 C C . PHE A 1 110 ? 19.475 12.471 -26.724 1.00 76.12 110 PHE A C 1
ATOM 850 O O . PHE A 1 110 ? 19.943 13.175 -27.618 1.00 76.12 110 PHE A O 1
ATOM 857 N N . ALA A 1 111 ? 20.199 12.105 -25.662 1.00 73.81 111 ALA A N 1
ATOM 858 C CA . ALA A 1 111 ? 21.590 12.515 -25.474 1.00 73.81 111 ALA A CA 1
ATOM 859 C C . ALA A 1 111 ? 22.495 12.013 -26.615 1.00 73.81 111 ALA A C 1
ATOM 861 O O . ALA A 1 111 ? 23.280 12.779 -27.173 1.00 73.81 111 ALA A O 1
ATOM 862 N N . ALA A 1 112 ? 22.339 10.749 -27.024 1.00 71.38 112 ALA A N 1
ATOM 863 C CA . ALA A 1 112 ? 23.087 10.174 -28.140 1.00 71.38 112 ALA A CA 1
ATOM 864 C C . ALA A 1 112 ? 22.782 10.868 -29.481 1.00 71.38 112 ALA A C 1
ATOM 866 O O . ALA A 1 112 ? 23.675 11.003 -30.319 1.00 71.38 112 ALA A O 1
ATOM 867 N N . ALA A 1 113 ? 21.541 11.320 -29.695 1.00 76.75 113 ALA A N 1
ATOM 868 C CA . ALA A 1 113 ? 21.165 12.082 -30.884 1.00 76.75 113 ALA A CA 1
ATOM 869 C C . ALA A 1 113 ? 21.855 13.455 -30.930 1.00 76.75 113 ALA A C 1
ATOM 871 O O . ALA A 1 113 ? 22.393 13.820 -31.973 1.00 76.75 113 ALA A O 1
ATOM 872 N N . ILE A 1 114 ? 21.912 14.178 -29.803 1.00 78.50 114 ILE A N 1
ATOM 873 C CA . ILE A 1 114 ? 22.619 15.469 -29.709 1.00 78.50 114 ILE A CA 1
ATOM 874 C C . ILE A 1 114 ? 24.113 15.298 -29.989 1.00 78.50 114 ILE A C 1
ATOM 876 O O . ILE A 1 114 ? 24.682 16.043 -30.783 1.00 78.50 114 ILE A O 1
ATOM 880 N N . VAL A 1 115 ? 24.749 14.301 -29.368 1.00 73.56 115 VAL A N 1
ATOM 881 C CA . VAL A 1 115 ? 26.183 14.029 -29.556 1.00 73.56 115 VAL A CA 1
ATOM 882 C C . VAL A 1 115 ? 26.495 13.726 -31.022 1.00 73.56 115 VAL A C 1
ATOM 884 O O . VAL A 1 115 ? 27.443 14.277 -31.573 1.00 73.56 115 VAL A O 1
ATOM 887 N N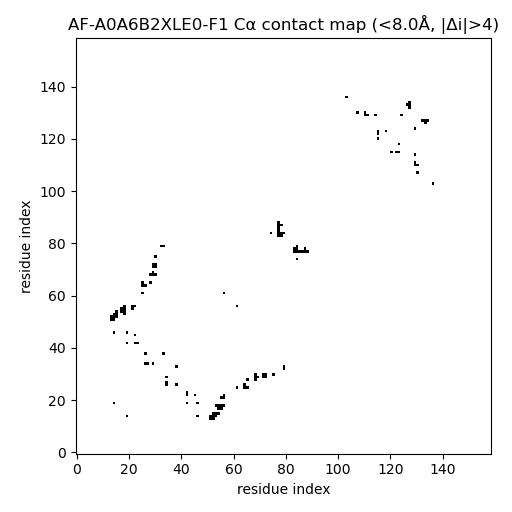 . ARG A 1 116 ? 25.661 12.914 -31.682 1.00 72.94 116 ARG A N 1
ATOM 888 C CA . ARG A 1 116 ? 25.807 12.596 -33.109 1.00 72.94 116 ARG A CA 1
ATOM 889 C C . ARG A 1 116 ? 25.617 13.820 -34.006 1.00 72.94 116 ARG A C 1
ATOM 891 O O . ARG A 1 116 ? 26.335 13.968 -34.987 1.00 72.94 116 ARG A O 1
ATOM 898 N N . ALA A 1 117 ? 24.678 14.702 -33.662 1.00 78.25 117 ALA A N 1
ATOM 899 C CA . ALA A 1 117 ? 24.477 15.958 -34.378 1.00 78.25 117 ALA A CA 1
ATOM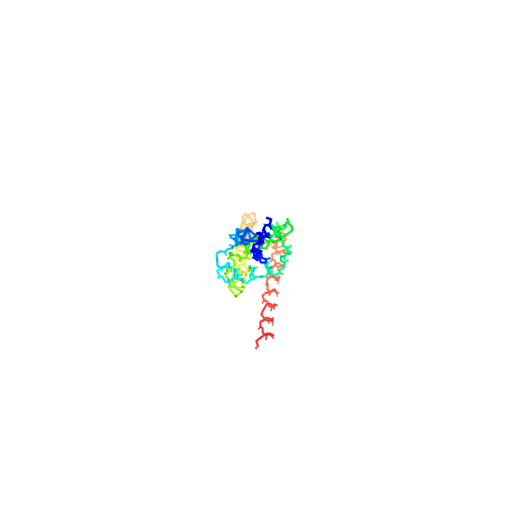 900 C C . ALA A 1 117 ? 25.681 16.910 -34.239 1.00 78.25 117 ALA A C 1
ATOM 902 O O . ALA A 1 117 ? 25.989 17.631 -35.181 1.00 78.25 117 ALA A O 1
ATOM 903 N N . MET A 1 118 ? 26.371 16.891 -33.093 1.00 77.81 118 MET A N 1
ATOM 904 C CA . MET A 1 118 ? 27.538 17.742 -32.822 1.00 77.81 118 MET A CA 1
ATOM 905 C C . MET A 1 118 ? 28.849 17.193 -33.401 1.00 77.81 118 MET A C 1
ATOM 907 O O . MET A 1 118 ? 29.670 17.969 -33.879 1.00 77.81 118 MET A O 1
ATOM 911 N N . LEU A 1 119 ? 29.066 15.875 -33.349 1.00 76.19 119 LEU A N 1
ATOM 912 C CA . LEU A 1 119 ? 30.323 15.236 -33.769 1.00 76.19 119 LEU A CA 1
ATOM 913 C C . LEU A 1 119 ? 30.335 14.779 -35.239 1.00 76.19 119 LEU A C 1
ATOM 915 O O . LEU A 1 119 ? 31.392 14.423 -35.757 1.00 76.19 119 LEU A O 1
ATOM 919 N N . GLY A 1 120 ? 29.183 14.779 -35.914 1.00 67.94 120 GLY A N 1
ATOM 920 C CA . GLY A 1 120 ? 29.045 14.251 -37.272 1.00 67.94 120 GLY A CA 1
ATOM 921 C C . GLY A 1 120 ? 28.973 12.713 -37.331 1.00 67.94 120 GLY A C 1
ATOM 922 O O . GLY A 1 120 ? 29.075 12.042 -36.303 1.00 67.94 120 GLY A O 1
ATOM 923 N N . PRO A 1 121 ? 28.768 12.125 -38.529 1.00 65.44 121 PRO A N 1
ATOM 924 C CA . PRO A 1 121 ? 28.474 10.693 -38.703 1.00 65.44 121 PRO A CA 1
ATOM 925 C C . PRO A 1 121 ? 29.585 9.751 -38.217 1.00 65.44 121 PRO A C 1
ATOM 927 O O . PRO A 1 121 ? 29.294 8.634 -37.800 1.00 65.44 121 PRO A O 1
ATOM 930 N N . GLU A 1 122 ? 30.832 10.223 -38.254 1.00 68.69 122 GLU A N 1
ATOM 931 C CA . GLU A 1 122 ? 32.047 9.446 -37.969 1.00 68.69 122 GLU A CA 1
ATOM 932 C C . GLU A 1 122 ? 32.535 9.593 -36.512 1.00 68.69 122 GLU A C 1
ATOM 934 O O . GLU A 1 122 ? 33.489 8.941 -36.092 1.00 68.69 122 GLU A O 1
ATOM 939 N N . GLY A 1 123 ? 31.912 10.471 -35.717 1.00 61.91 123 GLY A N 1
ATOM 940 C CA . GLY A 1 123 ? 32.361 10.775 -34.361 1.00 61.91 123 GLY A CA 1
ATOM 941 C C . GLY A 1 123 ? 31.766 9.847 -33.301 1.00 61.91 123 GLY A C 1
ATOM 942 O O . GLY A 1 123 ? 30.568 9.898 -33.021 1.00 61.91 123 GLY A O 1
ATOM 943 N N . SER A 1 124 ? 32.603 9.038 -32.645 1.00 58.56 124 SER A N 1
ATOM 944 C CA . SER A 1 124 ? 32.202 8.201 -31.504 1.00 58.56 124 SER A CA 1
ATOM 945 C C . SER A 1 124 ? 32.770 8.724 -30.181 1.00 58.56 124 SER A C 1
ATOM 947 O O . SER A 1 124 ? 33.985 8.846 -30.038 1.00 58.56 124 SER A O 1
ATOM 949 N N . ALA A 1 125 ? 31.910 8.953 -29.186 1.00 57.22 125 ALA A N 1
ATOM 950 C CA . ALA A 1 125 ? 32.305 9.187 -27.796 1.00 57.22 125 ALA A CA 1
ATOM 951 C C . ALA A 1 125 ? 31.849 8.003 -26.918 1.00 57.22 125 ALA A C 1
ATOM 953 O O . ALA A 1 125 ? 30.747 7.486 -27.127 1.00 57.22 125 ALA A O 1
ATOM 954 N N . PRO A 1 126 ? 32.656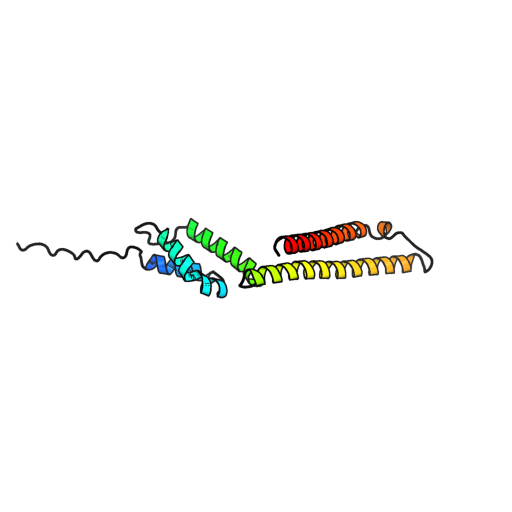 7.543 -25.942 1.00 58.34 126 PRO A N 1
ATOM 955 C CA . PRO A 1 126 ? 32.268 6.427 -25.087 1.00 58.34 126 PRO A CA 1
ATOM 956 C C . PRO A 1 126 ? 31.037 6.787 -24.241 1.00 58.34 126 PRO A C 1
ATOM 958 O O . PRO A 1 126 ? 30.995 7.838 -23.605 1.00 58.34 126 PRO A O 1
ATOM 961 N N . LEU A 1 127 ? 30.053 5.879 -24.188 1.00 53.72 127 LEU A N 1
ATOM 962 C CA . LEU A 1 127 ? 28.745 6.064 -23.530 1.00 53.72 127 LEU A CA 1
ATOM 963 C C . LEU A 1 127 ? 28.846 6.548 -22.069 1.00 53.72 127 LEU A C 1
ATOM 965 O O . LEU A 1 127 ? 28.028 7.353 -21.623 1.00 53.72 127 LEU A O 1
ATOM 969 N N . VAL A 1 128 ? 29.880 6.095 -21.353 1.00 50.28 128 VAL A N 1
ATOM 970 C CA . VAL A 1 128 ? 30.197 6.468 -19.962 1.00 50.28 128 VAL A CA 1
ATOM 971 C C . VAL A 1 128 ? 30.670 7.921 -19.835 1.00 50.28 128 VAL A C 1
ATOM 973 O O . VAL A 1 128 ? 30.389 8.558 -18.825 1.00 50.28 128 VAL A O 1
ATOM 976 N N . ALA A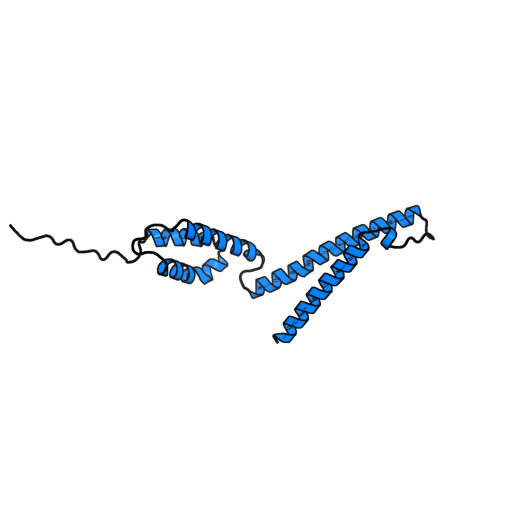 1 129 ? 31.337 8.468 -20.855 1.00 55.75 129 ALA A N 1
ATOM 977 C CA . ALA A 1 129 ? 31.756 9.869 -20.879 1.00 55.75 129 ALA A CA 1
ATOM 978 C C . ALA A 1 129 ? 30.604 10.814 -21.262 1.00 55.75 129 ALA A C 1
ATOM 980 O O . ALA A 1 129 ? 30.566 11.952 -20.808 1.00 55.75 129 ALA A O 1
ATOM 981 N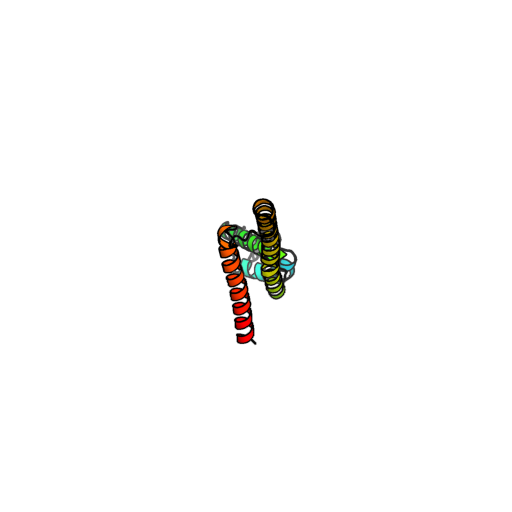 N . THR A 1 130 ? 29.646 10.343 -22.068 1.00 55.97 130 THR A N 1
ATOM 982 C CA . THR A 1 130 ? 28.493 11.143 -22.521 1.00 55.97 130 THR A CA 1
ATOM 983 C C . THR A 1 130 ? 27.305 11.125 -21.564 1.00 55.97 130 THR A C 1
ATOM 985 O O . THR A 1 130 ? 26.544 12.086 -21.520 1.00 55.97 130 THR A O 1
ATOM 988 N N . VAL A 1 131 ? 27.107 10.038 -20.811 1.00 56.09 131 VAL A N 1
ATOM 989 C CA . VAL A 1 131 ? 25.958 9.888 -19.909 1.00 56.09 131 VAL A CA 1
ATOM 990 C C . VAL A 1 131 ? 26.434 9.264 -18.590 1.00 56.09 131 VAL A C 1
ATOM 992 O O . VAL A 1 131 ? 26.400 8.041 -18.437 1.00 56.09 131 VAL A O 1
ATOM 995 N N . PRO A 1 132 ? 26.847 10.087 -17.605 1.00 61.69 132 PRO A N 1
ATOM 996 C CA . PRO A 1 132 ? 27.335 9.625 -16.299 1.00 61.69 132 PRO A CA 1
ATOM 997 C C . PRO A 1 132 ? 26.360 8.694 -15.557 1.00 61.69 132 PRO A C 1
ATOM 999 O O . PRO A 1 132 ? 26.760 7.873 -14.736 1.00 61.69 132 PRO A O 1
ATOM 1002 N N . THR A 1 133 ? 25.065 8.774 -15.871 1.00 62.12 133 THR A N 1
ATOM 1003 C CA . THR A 1 133 ? 24.019 7.932 -15.280 1.00 62.12 133 THR A CA 1
ATOM 1004 C C . THR A 1 133 ? 23.969 6.510 -15.849 1.00 62.12 133 THR A C 1
ATOM 1006 O O . THR A 1 133 ? 23.307 5.663 -15.257 1.00 62.12 133 THR A O 1
ATOM 1009 N N . ALA A 1 134 ? 24.677 6.187 -16.938 1.00 59.66 134 ALA A N 1
ATOM 1010 C CA . ALA A 1 134 ? 24.655 4.851 -17.552 1.00 59.66 134 ALA A CA 1
ATOM 1011 C C . ALA A 1 134 ? 25.110 3.739 -16.587 1.00 59.66 134 ALA A C 1
ATOM 1013 O O . ALA A 1 134 ? 24.525 2.656 -16.555 1.00 59.66 134 ALA A O 1
ATOM 1014 N N . LEU A 1 135 ? 26.103 4.034 -15.744 1.00 66.12 135 LEU A N 1
ATOM 1015 C CA . LEU A 1 135 ? 26.612 3.107 -14.731 1.00 66.12 135 LEU A CA 1
ATOM 1016 C C . LEU A 1 135 ? 25.584 2.879 -13.608 1.00 66.12 135 LEU A C 1
ATOM 1018 O O . LEU A 1 135 ? 25.393 1.753 -13.154 1.00 66.12 135 LEU A O 1
ATOM 1022 N N . MET A 1 136 ? 24.851 3.932 -13.233 1.00 69.50 136 MET A N 1
ATOM 1023 C CA . MET A 1 136 ? 23.734 3.858 -12.287 1.00 69.50 136 MET A CA 1
ATOM 1024 C C . MET A 1 136 ? 22.587 2.992 -12.833 1.00 69.50 136 MET A C 1
ATOM 1026 O O . MET A 1 136 ? 22.053 2.160 -12.104 1.00 69.50 136 MET A O 1
ATOM 1030 N N . TRP A 1 137 ? 22.254 3.116 -14.122 1.00 63.47 137 TRP A N 1
ATOM 1031 C CA . TRP A 1 137 ? 21.240 2.277 -14.772 1.00 63.47 137 TRP A CA 1
ATOM 1032 C C . TRP A 1 137 ? 21.655 0.805 -14.861 1.00 63.47 137 TRP A C 1
ATOM 1034 O O . TRP A 1 137 ? 20.834 -0.072 -14.597 1.00 63.47 137 TRP A O 1
ATOM 1044 N N . ALA A 1 138 ? 22.922 0.520 -15.176 1.00 71.44 138 ALA A N 1
ATOM 1045 C CA . ALA A 1 138 ? 23.443 -0.847 -15.216 1.00 71.44 138 ALA A CA 1
ATOM 1046 C C . ALA A 1 138 ? 23.407 -1.518 -13.832 1.00 71.44 138 ALA A C 1
ATOM 1048 O O . ALA A 1 138 ? 22.935 -2.648 -13.702 1.00 71.44 138 ALA A O 1
ATOM 1049 N N . LEU A 1 139 ? 23.836 -0.799 -12.788 1.00 74.81 139 LEU A N 1
ATOM 1050 C CA . LEU A 1 139 ? 23.767 -1.272 -11.402 1.00 74.81 139 LEU A CA 1
ATOM 1051 C C . LEU A 1 139 ? 22.324 -1.515 -10.954 1.00 74.81 139 LEU A C 1
ATOM 1053 O O . LEU A 1 139 ? 22.030 -2.507 -10.289 1.00 74.81 139 LEU A O 1
ATOM 1057 N N . TRP A 1 140 ? 21.404 -0.643 -11.355 1.00 72.75 140 TRP A N 1
ATOM 1058 C CA . TRP A 1 140 ? 19.997 -0.797 -11.027 1.00 72.75 140 TRP A CA 1
ATOM 1059 C C . TRP A 1 140 ? 19.347 -1.982 -11.767 1.00 72.75 140 TRP A C 1
ATOM 1061 O O . TRP A 1 140 ? 18.631 -2.766 -11.146 1.00 72.75 140 TRP A O 1
ATOM 1071 N N . LEU A 1 141 ? 19.656 -2.201 -13.053 1.00 73.44 141 LEU A N 1
ATOM 1072 C CA . LEU A 1 141 ? 19.209 -3.392 -13.793 1.00 73.44 141 LEU A CA 1
ATOM 1073 C C . LEU A 1 141 ? 19.756 -4.683 -13.174 1.00 73.44 141 LEU A C 1
ATOM 1075 O O . LEU A 1 141 ? 19.025 -5.669 -13.066 1.00 73.44 141 LEU A O 1
ATOM 1079 N N . ALA A 1 142 ? 21.010 -4.673 -12.715 1.00 73.94 142 ALA A N 1
ATOM 1080 C CA . ALA A 1 142 ? 21.596 -5.796 -11.993 1.00 73.94 142 ALA A CA 1
ATOM 1081 C C . ALA A 1 142 ? 20.856 -6.071 -10.673 1.00 73.94 142 ALA A C 1
ATOM 1083 O O . ALA A 1 142 ? 20.567 -7.227 -10.367 1.00 73.94 142 ALA A O 1
ATOM 1084 N N . ALA A 1 143 ? 20.473 -5.032 -9.923 1.00 70.12 143 ALA A N 1
ATOM 1085 C CA . ALA A 1 143 ? 19.668 -5.180 -8.711 1.00 70.12 143 ALA A CA 1
ATOM 1086 C C . ALA A 1 143 ? 18.267 -5.760 -9.005 1.00 70.12 143 ALA A C 1
ATOM 1088 O O . ALA A 1 143 ? 17.808 -6.665 -8.302 1.00 70.12 143 ALA A O 1
ATOM 1089 N N . VAL A 1 144 ? 17.603 -5.314 -10.078 1.00 73.88 144 VAL A N 1
ATOM 1090 C CA . VAL A 1 144 ? 16.323 -5.891 -10.540 1.00 73.88 144 VAL A CA 1
ATOM 1091 C C . VAL A 1 144 ? 16.491 -7.363 -10.940 1.00 73.88 144 VAL A C 1
ATOM 1093 O O . VAL A 1 144 ? 15.698 -8.214 -10.540 1.00 73.88 144 VAL A O 1
ATOM 1096 N N . ALA A 1 145 ? 17.552 -7.711 -11.668 1.00 73.56 145 ALA A N 1
ATOM 1097 C CA . ALA A 1 145 ? 17.826 -9.098 -12.036 1.00 73.56 145 ALA A CA 1
ATOM 1098 C C . ALA A 1 145 ? 18.100 -9.979 -10.804 1.00 73.56 145 ALA A C 1
ATOM 1100 O O . ALA A 1 145 ? 17.542 -11.069 -10.686 1.00 73.56 145 ALA A O 1
ATOM 1101 N N . LEU A 1 146 ? 18.904 -9.495 -9.853 1.00 75.25 146 LEU A N 1
ATOM 1102 C CA . LEU A 1 146 ? 19.219 -10.203 -8.610 1.00 75.25 146 LEU A CA 1
ATOM 1103 C C . LEU A 1 146 ? 17.976 -10.432 -7.746 1.00 75.25 146 LEU A C 1
ATOM 1105 O O . LEU A 1 146 ? 17.794 -11.530 -7.222 1.00 75.25 146 LEU A O 1
ATOM 1109 N N . THR A 1 147 ? 17.091 -9.441 -7.634 1.00 69.50 147 THR A N 1
ATOM 1110 C CA . THR A 1 147 ? 15.822 -9.585 -6.900 1.00 69.50 147 THR A CA 1
ATOM 1111 C C . THR A 1 147 ? 14.876 -10.585 -7.566 1.00 69.50 147 THR A C 1
ATOM 1113 O O . THR A 1 147 ? 14.300 -11.426 -6.875 1.00 69.50 147 THR A O 1
ATOM 1116 N N . LEU A 1 148 ? 14.776 -10.584 -8.900 1.00 67.25 148 LEU A N 1
ATOM 1117 C CA . LEU A 1 148 ? 13.998 -11.579 -9.651 1.00 67.25 148 LEU A CA 1
ATOM 1118 C C . LEU A 1 148 ? 14.574 -12.997 -9.514 1.00 67.25 148 LEU A C 1
ATOM 1120 O O . LEU A 1 148 ? 13.823 -13.957 -9.331 1.00 67.25 148 LEU A O 1
ATOM 1124 N N . VAL A 1 149 ? 15.900 -13.149 -9.569 1.00 75.25 149 VAL A N 1
ATOM 1125 C CA . VAL A 1 149 ? 16.580 -14.440 -9.370 1.00 75.25 149 VAL A CA 1
ATOM 1126 C C . VAL A 1 149 ? 16.411 -14.929 -7.931 1.00 75.25 149 VAL A C 1
ATOM 1128 O O . VAL A 1 149 ? 16.108 -16.104 -7.721 1.00 75.25 149 VAL A O 1
ATOM 1131 N N . GLY A 1 150 ? 16.544 -14.043 -6.943 1.00 66.75 150 GLY A N 1
ATOM 1132 C CA . GLY A 1 150 ? 16.296 -14.351 -5.535 1.00 66.75 150 GLY A CA 1
ATOM 1133 C C . GLY A 1 150 ? 14.861 -14.822 -5.296 1.00 66.75 150 GLY A C 1
ATOM 1134 O O . GLY A 1 150 ? 14.651 -15.863 -4.677 1.00 66.75 150 GLY A O 1
ATOM 1135 N N . ALA A 1 151 ? 13.875 -14.133 -5.875 1.00 59.75 151 ALA A N 1
ATOM 1136 C CA . ALA A 1 151 ? 12.469 -14.527 -5.797 1.00 59.75 151 ALA A CA 1
ATOM 1137 C C . ALA A 1 151 ? 12.200 -15.894 -6.454 1.00 59.75 151 ALA A C 1
ATOM 1139 O O . ALA A 1 151 ? 11.460 -16.706 -5.898 1.00 59.75 151 ALA A O 1
ATOM 1140 N N . ARG A 1 152 ? 12.840 -16.185 -7.598 1.00 62.16 152 ARG A N 1
ATOM 1141 C CA . ARG A 1 152 ? 12.767 -17.503 -8.255 1.00 62.16 152 ARG A CA 1
ATOM 1142 C C . ARG A 1 152 ? 13.360 -18.615 -7.390 1.00 62.16 152 ARG A C 1
ATOM 1144 O O . ARG A 1 152 ? 12.759 -19.677 -7.292 1.00 62.16 152 ARG A O 1
ATOM 1151 N N . ARG A 1 153 ? 14.498 -18.374 -6.731 1.00 53.81 153 ARG A N 1
ATOM 1152 C CA . ARG A 1 153 ? 15.127 -19.363 -5.838 1.00 53.81 153 ARG A CA 1
ATOM 1153 C C . ARG A 1 153 ? 14.273 -19.650 -4.605 1.00 53.81 153 ARG A C 1
ATOM 1155 O O . ARG A 1 153 ? 14.095 -20.809 -4.265 1.00 53.81 153 ARG A O 1
ATOM 1162 N N . VAL A 1 154 ? 13.690 -18.627 -3.981 1.00 53.34 154 VAL A N 1
ATOM 1163 C CA . VAL A 1 154 ? 12.785 -18.814 -2.830 1.00 53.34 154 VAL A CA 1
ATOM 1164 C C . VAL A 1 154 ? 11.511 -19.560 -3.238 1.00 53.34 154 VAL A C 1
ATOM 1166 O O . VAL A 1 154 ? 11.038 -20.408 -2.491 1.00 53.34 154 VAL A O 1
ATOM 1169 N N . GLY A 1 155 ? 10.977 -19.296 -4.435 1.00 47.94 155 GLY A N 1
ATOM 1170 C CA . GLY A 1 155 ? 9.831 -20.033 -4.974 1.00 47.94 155 GLY A CA 1
ATOM 1171 C C . GLY A 1 155 ? 10.116 -21.517 -5.237 1.00 47.94 155 GLY A C 1
ATOM 1172 O O . GLY A 1 155 ? 9.228 -22.333 -5.032 1.00 47.94 155 GLY A O 1
ATOM 1173 N N . LEU A 1 156 ? 11.345 -21.865 -5.635 1.00 48.97 156 LEU A N 1
ATOM 1174 C CA . LEU A 1 156 ? 11.776 -23.254 -5.845 1.00 48.97 156 LEU A CA 1
ATOM 1175 C C . LEU A 1 156 ? 12.095 -24.003 -4.544 1.00 48.97 156 LEU A C 1
ATOM 1177 O O . LEU A 1 156 ? 12.015 -25.219 -4.527 1.00 48.97 156 LEU A O 1
ATOM 1181 N N . VAL A 1 157 ? 12.465 -23.301 -3.469 1.00 45.19 157 VAL A N 1
ATOM 1182 C CA . VAL A 1 157 ? 12.748 -23.912 -2.153 1.00 45.19 157 VAL A CA 1
ATOM 1183 C C . VAL A 1 157 ? 11.462 -24.229 -1.373 1.00 45.19 157 VAL A C 1
ATOM 1185 O O . VAL A 1 157 ? 11.485 -25.033 -0.448 1.00 45.19 157 VAL A O 1
ATOM 1188 N N . VAL A 1 158 ? 10.344 -23.588 -1.723 1.00 45.28 158 VAL A N 1
ATOM 1189 C CA . VAL A 1 158 ? 9.037 -23.762 -1.059 1.00 45.28 158 VAL A CA 1
ATOM 1190 C C . VAL A 1 158 ? 8.104 -24.715 -1.832 1.00 45.28 158 VAL A C 1
ATOM 1192 O O . VAL A 1 158 ? 7.061 -25.091 -1.299 1.00 45.28 158 VAL A O 1
ATOM 1195 N N . ALA A 1 159 ? 8.457 -25.089 -3.066 1.00 44.12 159 ALA A N 1
ATOM 1196 C CA . ALA A 1 159 ? 7.734 -26.062 -3.894 1.00 44.12 159 ALA A CA 1
ATOM 1197 C C . ALA A 1 159 ? 8.231 -27.488 -3.629 1.00 44.12 159 ALA A C 1
ATOM 1199 O O . ALA A 1 159 ? 7.374 -28.398 -3.632 1.00 44.12 159 ALA A O 1
#

Mean predicted aligned error: 16.26 Å